Protein AF-A0A661WZB4-F1 (afdb_monomer_lite)

Sequence (102 aa):
MRFILTFLTVLILFTLAFSQDDKKEAPKYGWHKELVGNLNFTQNNFDNWKQGGENSWDWQLNINGKWANNQKNYNWENTLKINYGKRKSAMPPPKNQPTKLT

Foldseek 3Di:
DVVVVVVVVVVVVVVVVPPDDDPDPPPPFAKDKDKDKDKDWDWDDDDDDPVDDWTKIKIKIWIWIWIWGDDPPDIDIDIDIDIDMDMDTDDDPDPDDPDPDD

Secondary structure (DSSP, 8-state):
-HHHHHHHHHHHHHHGGG------PPPSSEEEEEEEEEEEEEEE--TT-TTT---EEEEEEEEEEEEEEE-SS-EEEEEEEEEEEEEEE--PPPS-------

Radius of gyration: 24.51 Å; chains: 1; bounding box: 54×42×70 Å

pLDDT: mean 70.46, std 13.85, range [42.44, 89.06]

Structure (mmCIF, N/CA/C/O backbone):
data_AF-A0A661WZB4-F1
#
_entry.id   AF-A0A661WZB4-F1
#
loop_
_atom_site.group_PDB
_atom_site.id
_atom_site.type_symbol
_atom_site.label_atom_id
_atom_site.label_alt_id
_atom_site.label_comp_id
_atom_site.label_asym_id
_atom_site.label_entity_id
_atom_site.label_seq_id
_atom_site.pdbx_PDB_ins_code
_atom_site.Cartn_x
_atom_site.Cartn_y
_atom_site.Cartn_z
_atom_site.occupancy
_atom_site.B_iso_or_equiv
_atom_site.auth_seq_id
_atom_site.auth_comp_id
_atom_site.auth_asym_id
_atom_site.auth_atom_id
_atom_site.pdbx_PDB_model_num
ATOM 1 N N . MET A 1 1 ? 5.223 -24.624 -24.047 1.00 56.56 1 MET A N 1
ATOM 2 C CA . MET A 1 1 ? 3.758 -24.779 -23.870 1.00 56.56 1 MET A CA 1
ATOM 3 C C . MET A 1 1 ? 3.377 -25.663 -22.677 1.00 56.56 1 MET A C 1
ATOM 5 O O . MET A 1 1 ? 2.555 -25.226 -21.888 1.00 56.56 1 MET A O 1
ATOM 9 N N . ARG A 1 2 ? 4.012 -26.828 -22.451 1.00 63.19 2 ARG A N 1
ATOM 10 C CA . ARG A 1 2 ? 3.758 -27.681 -21.262 1.00 63.19 2 ARG A CA 1
ATOM 11 C C . ARG A 1 2 ? 3.985 -26.981 -19.908 1.00 63.19 2 ARG A C 1
ATOM 13 O O . ARG A 1 2 ? 3.137 -27.083 -19.038 1.00 63.19 2 ARG A O 1
ATOM 20 N N . PHE A 1 3 ? 5.058 -26.197 -19.766 1.00 66.25 3 PHE A N 1
ATOM 21 C CA . PHE A 1 3 ? 5.357 -25.457 -18.526 1.00 66.25 3 PHE A CA 1
ATOM 22 C C . PHE A 1 3 ? 4.318 -24.382 -18.163 1.00 66.25 3 PHE A C 1
ATOM 24 O O . PHE A 1 3 ? 4.070 -24.150 -16.985 1.00 66.25 3 PHE A O 1
ATOM 31 N N . ILE A 1 4 ? 3.678 -23.766 -19.164 1.00 80.12 4 ILE A N 1
ATOM 32 C CA . ILE A 1 4 ? 2.637 -22.745 -18.954 1.00 80.12 4 ILE A CA 1
ATOM 33 C C . ILE A 1 4 ? 1.361 -23.401 -18.415 1.00 80.12 4 ILE A C 1
ATOM 35 O O . ILE A 1 4 ? 0.746 -22.876 -17.494 1.00 80.12 4 ILE A O 1
ATOM 39 N N . LEU A 1 5 ? 1.003 -24.580 -18.935 1.00 77.88 5 LEU A N 1
ATOM 40 C CA . LEU A 1 5 ? -0.154 -25.349 -18.465 1.00 77.88 5 LEU A CA 1
ATOM 41 C C . LEU A 1 5 ? 0.030 -25.831 -17.019 1.00 77.88 5 LEU A C 1
ATOM 43 O O . LEU A 1 5 ? -0.887 -25.703 -16.208 1.00 77.88 5 LEU A O 1
ATOM 47 N N . THR A 1 6 ? 1.222 -26.319 -16.661 1.00 83.25 6 THR A N 1
ATOM 48 C CA . THR A 1 6 ? 1.525 -26.719 -15.278 1.00 83.25 6 THR A CA 1
ATOM 49 C C . THR A 1 6 ? 1.473 -25.527 -14.322 1.00 83.25 6 THR A C 1
ATOM 51 O O . THR A 1 6 ? 0.865 -25.624 -13.259 1.00 83.25 6 THR A O 1
ATOM 54 N N . PHE A 1 7 ? 2.044 -24.384 -14.714 1.00 85.81 7 PHE A N 1
ATOM 55 C CA . PHE A 1 7 ? 2.017 -23.159 -13.910 1.00 85.81 7 PHE A CA 1
ATOM 56 C C . PHE A 1 7 ? 0.587 -22.641 -13.684 1.00 85.81 7 PHE A C 1
ATOM 58 O O . PHE A 1 7 ? 0.219 -22.317 -12.557 1.00 85.81 7 PHE A O 1
ATOM 65 N N . LEU A 1 8 ? -0.246 -22.641 -14.730 1.00 84.38 8 LEU A N 1
ATOM 66 C CA . LEU A 1 8 ? -1.649 -22.227 -14.641 1.00 84.38 8 LEU A CA 1
ATOM 67 C C . LEU A 1 8 ? -2.458 -23.135 -13.699 1.00 84.38 8 LEU A C 1
ATOM 69 O O . LEU A 1 8 ? -3.292 -22.657 -12.936 1.00 84.38 8 LEU A O 1
ATOM 73 N N . THR A 1 9 ? -2.175 -24.438 -13.712 1.00 83.38 9 THR A N 1
ATOM 74 C CA . THR A 1 9 ? -2.871 -25.422 -12.867 1.00 83.38 9 THR A CA 1
ATOM 75 C C . THR A 1 9 ? -2.531 -25.229 -11.385 1.00 83.38 9 THR A C 1
ATOM 77 O O . THR A 1 9 ? -3.419 -25.264 -10.536 1.00 83.38 9 THR A O 1
ATOM 80 N N . VAL A 1 10 ? -1.259 -24.956 -11.068 1.00 86.44 10 VAL A N 1
ATOM 81 C CA . VAL A 1 10 ? -0.810 -24.661 -9.694 1.00 86.44 10 VAL A CA 1
ATOM 82 C C . VAL A 1 10 ? -1.436 -23.363 -9.170 1.00 86.44 10 VAL A C 1
ATOM 84 O O . VAL A 1 10 ? -1.844 -23.307 -8.012 1.00 86.44 10 VAL A O 1
ATOM 87 N N . LEU A 1 11 ? -1.579 -22.345 -10.025 1.00 84.31 11 LEU A N 1
ATOM 88 C CA . LEU A 1 11 ? -2.195 -21.070 -9.651 1.00 84.31 11 LEU A CA 1
ATOM 89 C C . LEU A 1 11 ? -3.682 -21.223 -9.283 1.00 84.31 11 LEU A C 1
ATOM 91 O O . LEU A 1 11 ? -4.138 -20.628 -8.310 1.00 84.31 11 LEU A O 1
ATOM 95 N N . ILE A 1 12 ? -4.429 -22.055 -10.017 1.00 82.19 12 ILE A N 1
ATOM 96 C CA . ILE A 1 12 ? -5.853 -22.314 -9.746 1.00 82.19 12 ILE A CA 1
ATOM 97 C C . ILE A 1 12 ? -6.027 -23.047 -8.409 1.00 82.19 12 ILE A C 1
ATOM 99 O O . ILE A 1 12 ? -6.874 -22.661 -7.603 1.00 82.19 12 ILE A O 1
ATOM 103 N N . LEU A 1 13 ? -5.187 -24.048 -8.12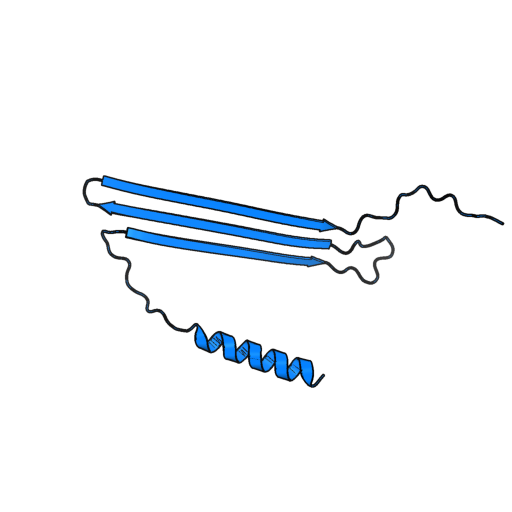6 1.00 79.94 13 LEU A N 1
ATOM 104 C CA . LEU A 1 13 ? -5.234 -24.796 -6.864 1.00 79.94 13 LEU A CA 1
ATOM 105 C C . LEU A 1 13 ? -4.934 -23.917 -5.638 1.00 79.94 13 LEU A C 1
ATOM 107 O O . LEU A 1 13 ? -5.477 -24.167 -4.565 1.00 79.94 13 LEU A O 1
ATOM 111 N N . PHE A 1 14 ? -4.135 -22.857 -5.795 1.00 77.50 14 PHE A N 1
ATOM 112 C CA . PHE A 1 14 ? -3.833 -21.915 -4.714 1.00 77.50 14 PHE A CA 1
ATOM 113 C C . PHE A 1 14 ? -5.057 -21.086 -4.283 1.00 77.50 14 PHE A C 1
ATOM 115 O O . PHE A 1 14 ? -5.185 -20.742 -3.112 1.00 77.50 14 PHE A O 1
ATOM 122 N N . THR A 1 15 ? -5.996 -20.804 -5.195 1.00 73.56 15 THR A N 1
ATOM 123 C CA . THR A 1 15 ? -7.200 -20.007 -4.878 1.00 73.56 15 THR A CA 1
ATOM 124 C C . THR A 1 15 ? -8.211 -20.750 -4.003 1.00 73.56 15 THR A C 1
ATOM 126 O O . THR A 1 15 ? -8.928 -20.122 -3.226 1.00 73.56 15 THR A O 1
ATOM 129 N N . LEU A 1 16 ? -8.225 -22.086 -4.055 1.00 71.88 16 LEU A N 1
ATOM 130 C CA . LEU A 1 16 ? -9.109 -22.916 -3.231 1.00 71.88 16 LEU A CA 1
ATOM 131 C C . LEU A 1 16 ? -8.701 -22.916 -1.747 1.00 71.88 16 LEU A C 1
ATOM 133 O O . LEU A 1 16 ? -9.532 -23.191 -0.885 1.00 71.88 16 LEU A O 1
ATOM 137 N N . ALA A 1 17 ? -7.449 -22.563 -1.438 1.00 68.19 17 ALA A N 1
ATOM 138 C CA . ALA A 1 17 ? -6.930 -22.524 -0.071 1.00 68.19 17 ALA A CA 1
ATOM 139 C C . ALA A 1 17 ? -7.405 -21.304 0.746 1.00 68.19 17 ALA A C 1
ATOM 141 O O . ALA A 1 17 ? -7.268 -21.311 1.965 1.00 68.19 17 ALA A O 1
ATOM 142 N N . PHE A 1 18 ? -7.983 -20.276 0.107 1.00 67.75 18 PHE A N 1
ATOM 143 C CA . PHE A 1 18 ? -8.400 -19.025 0.766 1.00 67.75 18 PHE A CA 1
ATOM 144 C C . PHE A 1 18 ? -9.926 -18.857 0.908 1.00 67.75 18 PHE A C 1
ATOM 146 O O . PHE A 1 18 ? -10.400 -17.762 1.194 1.00 67.75 18 PHE A O 1
ATOM 153 N N . SER A 1 19 ? -10.724 -19.916 0.730 1.00 53.59 19 SER A N 1
ATOM 154 C CA . SER A 1 19 ? -12.200 -19.829 0.736 1.00 53.59 19 SER A CA 1
ATOM 155 C C . SER A 1 19 ? -12.856 -19.828 2.132 1.00 53.59 19 SER A C 1
ATOM 157 O O . SER A 1 19 ? -14.034 -20.169 2.255 1.00 53.59 19 SER A O 1
ATOM 159 N N . GLN A 1 20 ? -12.144 -19.469 3.197 1.00 60.75 20 GLN A N 1
ATOM 160 C CA . GLN A 1 20 ? -12.708 -19.471 4.548 1.00 60.75 20 GLN A CA 1
ATOM 161 C C . GLN A 1 20 ? -12.491 -18.122 5.223 1.00 60.75 20 GLN A C 1
ATOM 163 O O . GLN A 1 20 ? -11.395 -17.828 5.681 1.00 60.75 20 GLN A O 1
ATOM 168 N N . ASP A 1 21 ? -13.553 -17.321 5.295 1.00 54.69 21 ASP A N 1
ATOM 169 C CA . ASP A 1 21 ? -14.056 -16.927 6.608 1.00 54.69 21 ASP A CA 1
ATOM 170 C C . ASP A 1 21 ? -15.497 -16.409 6.520 1.00 54.69 21 ASP A C 1
ATOM 172 O O . ASP A 1 21 ? -15.871 -15.625 5.643 1.00 54.69 21 ASP A O 1
ATOM 176 N N . ASP A 1 22 ? -16.308 -16.920 7.442 1.00 55.22 22 ASP A N 1
ATOM 177 C CA . ASP A 1 22 ? -17.727 -16.647 7.595 1.00 55.22 22 ASP A CA 1
ATOM 178 C C . ASP A 1 22 ? -18.023 -15.153 7.721 1.00 55.22 22 ASP A C 1
ATOM 180 O O . ASP A 1 22 ? -17.298 -14.387 8.362 1.00 55.22 22 ASP A O 1
ATOM 184 N N . LYS A 1 23 ? -19.179 -14.757 7.180 1.00 53.53 23 LYS A N 1
ATOM 185 C CA . LYS A 1 23 ? -19.824 -13.468 7.440 1.00 53.53 23 LYS A CA 1
ATOM 186 C C . LYS A 1 23 ? -20.179 -13.373 8.928 1.00 53.53 23 LYS A C 1
ATOM 188 O O . LYS A 1 23 ? -21.321 -13.596 9.318 1.00 53.53 23 LYS A O 1
ATOM 193 N N . LYS A 1 24 ? -19.202 -13.055 9.776 1.00 55.50 24 LYS A N 1
ATOM 194 C CA . LYS A 1 24 ? -19.452 -12.673 11.164 1.00 55.50 24 LYS A CA 1
ATOM 195 C C . LYS A 1 24 ? -20.055 -11.280 11.138 1.00 55.50 24 LYS A C 1
ATOM 197 O O . LYS A 1 24 ? -19.389 -10.311 10.774 1.00 55.50 24 LYS A O 1
ATOM 202 N N . GLU A 1 25 ? -21.335 -11.206 11.478 1.00 59.41 25 GLU A N 1
ATOM 203 C CA . GLU A 1 25 ? -22.022 -9.951 11.748 1.00 59.41 25 GLU A CA 1
ATOM 204 C C . GLU A 1 25 ? -21.149 -9.089 12.667 1.00 59.41 25 GLU A C 1
ATOM 206 O O . GLU A 1 25 ? -20.662 -9.550 13.705 1.00 59.41 25 GLU A O 1
ATOM 211 N N . ALA A 1 26 ? -20.882 -7.854 12.238 1.00 59.50 26 ALA A N 1
ATOM 212 C CA . ALA A 1 26 ? -19.991 -6.961 12.959 1.00 59.50 26 ALA A CA 1
ATOM 213 C C . ALA A 1 26 ? -20.531 -6.737 14.386 1.00 59.50 26 ALA A C 1
ATOM 215 O O . ALA A 1 26 ? -21.698 -6.361 14.543 1.00 59.50 26 ALA A O 1
ATOM 216 N N . PRO A 1 27 ? -19.718 -6.943 15.438 1.00 57.56 27 PRO A N 1
ATOM 217 C CA . PRO A 1 27 ? -20.166 -6.707 16.800 1.00 57.56 27 PRO A CA 1
ATOM 218 C C . PRO A 1 27 ? -20.543 -5.230 16.970 1.00 57.56 27 PRO A C 1
ATOM 220 O O . PRO A 1 27 ? -19.768 -4.331 16.648 1.00 57.56 27 PRO A O 1
ATOM 223 N N . LYS A 1 28 ? -21.754 -4.983 17.488 1.00 59.22 28 LYS A N 1
ATOM 224 C CA . LYS A 1 28 ? -22.351 -3.643 17.669 1.00 59.22 28 LYS A CA 1
ATOM 225 C C . LYS A 1 28 ? -21.541 -2.733 18.612 1.00 59.22 28 LYS A C 1
ATOM 227 O O . LYS A 1 28 ? -21.709 -1.519 18.580 1.00 59.22 28 LYS A O 1
ATOM 232 N N . TYR A 1 29 ? -20.669 -3.326 19.428 1.00 58.91 29 TYR A N 1
ATOM 233 C CA . TYR A 1 29 ? -19.701 -2.667 20.303 1.00 58.91 29 TYR A CA 1
ATOM 234 C C . TYR A 1 29 ? -18.409 -3.488 20.341 1.00 58.91 29 TYR A C 1
ATOM 236 O O . TYR A 1 29 ? -18.463 -4.718 20.381 1.00 58.91 29 TYR A O 1
ATOM 244 N N . GLY A 1 30 ? -17.258 -2.813 20.352 1.00 65.00 30 GLY A N 1
ATOM 245 C CA . GLY A 1 30 ? -15.939 -3.448 20.391 1.00 65.00 30 GLY A CA 1
ATOM 246 C C . GLY A 1 30 ? -14.981 -2.962 19.304 1.00 65.00 30 GLY A C 1
ATOM 247 O O . GLY A 1 30 ? -15.233 -1.976 18.612 1.00 65.00 30 GLY A O 1
ATOM 248 N N . TRP A 1 31 ? -13.852 -3.663 19.176 1.00 68.62 31 TRP A N 1
ATOM 249 C CA . TRP A 1 31 ? -12.803 -3.344 18.209 1.00 68.62 31 TRP A CA 1
ATOM 250 C C . TRP A 1 31 ? -13.209 -3.759 16.797 1.00 68.62 31 TRP A C 1
ATOM 252 O O . TRP A 1 31 ? -13.117 -4.929 16.428 1.00 68.62 31 TRP A O 1
ATOM 262 N N . HIS A 1 32 ? -13.593 -2.781 15.990 1.00 73.31 32 HIS A N 1
ATOM 263 C CA . HIS A 1 32 ? -13.683 -2.920 14.551 1.00 73.31 32 HIS A CA 1
ATOM 264 C C . HIS A 1 32 ? -12.290 -2.736 13.945 1.00 73.31 32 HIS A C 1
ATOM 266 O O . HIS A 1 32 ? -11.682 -1.668 14.059 1.00 73.31 32 HIS A O 1
ATOM 272 N N . LYS A 1 33 ? -11.762 -3.805 13.346 1.00 77.06 33 LYS A N 1
ATOM 273 C CA . LYS A 1 33 ? -10.475 -3.799 12.649 1.00 77.06 33 LYS A CA 1
ATOM 274 C C . LYS A 1 33 ? -10.758 -3.950 11.168 1.00 77.06 33 LYS A C 1
ATOM 276 O O . LYS A 1 33 ? -11.208 -5.003 10.733 1.00 77.06 33 LYS A O 1
ATOM 281 N N . GLU A 1 34 ? -10.487 -2.902 10.418 1.00 77.06 34 GLU A N 1
ATOM 282 C CA . GLU A 1 34 ? -10.610 -2.892 8.972 1.00 77.06 34 GLU A CA 1
ATOM 283 C C . GLU A 1 34 ? -9.209 -2.697 8.398 1.00 77.06 34 GLU A C 1
ATOM 285 O O . GLU A 1 34 ? -8.509 -1.747 8.743 1.00 77.06 34 GLU A O 1
ATOM 290 N N . LEU A 1 35 ? -8.760 -3.629 7.566 1.00 80.94 35 LEU A N 1
ATOM 291 C CA . LEU A 1 35 ? -7.483 -3.523 6.873 1.00 80.94 35 LEU A CA 1
ATOM 292 C C . LEU A 1 35 ? -7.744 -3.707 5.385 1.00 80.94 35 LEU A C 1
ATOM 294 O O . LEU A 1 35 ? -8.024 -4.810 4.925 1.00 80.94 35 LEU A O 1
ATOM 298 N N . VAL A 1 36 ? -7.647 -2.612 4.642 1.00 82.94 36 VAL A N 1
ATOM 299 C CA . VAL A 1 36 ? -7.830 -2.578 3.195 1.00 82.94 36 VAL A CA 1
ATOM 300 C C . VAL A 1 36 ? -6.468 -2.383 2.543 1.00 82.94 36 VAL A C 1
ATOM 302 O O . VAL A 1 36 ? -5.884 -1.300 2.591 1.00 82.94 36 VAL A O 1
ATOM 305 N N . GLY A 1 37 ? -5.952 -3.449 1.937 1.00 86.25 37 GLY A N 1
ATOM 306 C CA . GLY A 1 37 ? -4.769 -3.410 1.083 1.00 86.25 37 GLY A CA 1
ATOM 307 C C . GLY A 1 37 ? -5.170 -3.375 -0.389 1.00 86.25 37 GLY A C 1
ATOM 308 O O . GLY A 1 37 ? -5.999 -4.164 -0.831 1.00 86.25 37 GLY A O 1
ATOM 309 N N . ASN A 1 38 ? -4.572 -2.474 -1.157 1.00 84.94 38 ASN A N 1
ATOM 310 C CA . ASN A 1 38 ? -4.740 -2.355 -2.596 1.00 84.94 38 ASN A CA 1
ATOM 311 C C . ASN A 1 38 ? -3.355 -2.309 -3.257 1.00 84.94 38 ASN A C 1
ATOM 313 O O . ASN A 1 38 ? -2.481 -1.548 -2.846 1.00 84.94 38 ASN A O 1
ATOM 317 N N . LEU A 1 39 ? -3.156 -3.139 -4.276 1.00 86.94 39 LEU A N 1
ATOM 318 C CA . LEU A 1 39 ? -1.940 -3.179 -5.078 1.00 86.94 39 LEU A CA 1
ATOM 319 C C . LEU A 1 39 ? -2.338 -2.982 -6.540 1.00 86.94 39 LEU A C 1
ATOM 321 O O . LEU A 1 39 ? -3.036 -3.820 -7.104 1.00 86.94 39 LEU A O 1
ATOM 325 N N . ASN A 1 40 ? -1.880 -1.889 -7.142 1.00 85.25 40 ASN A N 1
ATOM 326 C CA . ASN A 1 40 ? -2.027 -1.626 -8.567 1.00 85.25 40 ASN A CA 1
ATOM 327 C C . ASN A 1 40 ? -0.698 -1.911 -9.259 1.00 85.25 40 ASN A C 1
ATOM 329 O O . ASN A 1 40 ? 0.343 -1.379 -8.867 1.00 85.25 40 ASN A O 1
ATOM 333 N N . PHE A 1 41 ? -0.744 -2.737 -10.297 1.00 84.44 41 PHE A N 1
ATOM 334 C CA . PHE A 1 41 ? 0.389 -3.029 -11.161 1.00 84.44 41 PHE A CA 1
ATOM 335 C C . PHE A 1 41 ? -0.031 -2.791 -12.607 1.00 84.44 41 PHE A C 1
ATOM 337 O O . PHE A 1 41 ? -0.996 -3.393 -13.077 1.00 84.44 41 PHE A O 1
ATOM 344 N N . THR A 1 42 ? 0.700 -1.927 -13.301 1.00 81.44 42 THR A N 1
ATOM 345 C CA . THR A 1 42 ? 0.436 -1.560 -14.689 1.00 81.44 42 THR A CA 1
ATOM 346 C C . THR A 1 42 ? 1.690 -1.812 -15.512 1.00 81.44 42 THR A C 1
ATOM 348 O O . THR A 1 42 ? 2.772 -1.315 -15.193 1.00 81.44 42 THR A O 1
ATOM 351 N N . GLN A 1 43 ? 1.544 -2.588 -16.583 1.00 73.62 43 GLN A N 1
ATOM 352 C CA . GLN A 1 43 ? 2.603 -2.862 -17.545 1.00 73.62 43 GLN A CA 1
ATOM 353 C C . GLN A 1 43 ? 2.161 -2.369 -18.917 1.00 73.62 43 GLN A C 1
ATOM 355 O O . GLN A 1 43 ? 1.203 -2.888 -19.486 1.00 73.62 43 GLN A O 1
ATOM 360 N N . ASN A 1 44 ? 2.898 -1.407 -19.465 1.00 72.50 44 ASN A N 1
ATOM 361 C CA . ASN A 1 44 ? 2.702 -0.939 -20.826 1.00 72.50 44 ASN A CA 1
ATOM 362 C C . ASN A 1 44 ? 3.904 -1.376 -21.664 1.00 72.50 44 ASN A C 1
ATOM 364 O O . ASN A 1 44 ? 5.038 -0.969 -21.401 1.00 72.50 44 ASN A O 1
ATOM 368 N N . ASN A 1 45 ? 3.641 -2.212 -22.666 1.00 62.78 45 ASN A N 1
ATOM 369 C CA . ASN A 1 45 ? 4.621 -2.631 -23.660 1.00 62.78 45 ASN A CA 1
ATOM 370 C C . ASN A 1 45 ? 4.151 -2.146 -25.035 1.00 62.78 45 ASN A C 1
ATOM 372 O O . ASN A 1 45 ? 3.062 -2.519 -25.473 1.00 62.78 45 ASN A O 1
ATOM 376 N N . PHE A 1 46 ? 4.945 -1.304 -25.692 1.00 62.59 46 PHE A N 1
ATOM 377 C CA . PHE A 1 46 ? 4.623 -0.760 -27.011 1.00 62.59 46 PHE A CA 1
ATOM 378 C C . PHE A 1 46 ? 5.581 -1.327 -28.057 1.00 62.59 46 PHE A C 1
ATOM 380 O O . PHE A 1 46 ? 6.412 -0.617 -28.624 1.00 62.59 46 PHE A O 1
ATOM 387 N N . ASP A 1 47 ? 5.433 -2.617 -28.352 1.00 49.56 47 ASP A N 1
ATOM 388 C CA . ASP A 1 47 ? 6.079 -3.216 -29.513 1.00 49.56 47 ASP A CA 1
ATOM 389 C C . ASP A 1 47 ? 5.382 -2.666 -30.770 1.00 49.56 47 ASP A C 1
ATOM 391 O O . ASP A 1 47 ? 4.200 -2.921 -30.990 1.00 49.56 47 ASP A O 1
ATOM 395 N N . ASN A 1 48 ? 6.110 -1.905 -31.596 1.00 50.12 48 ASN A N 1
ATOM 396 C CA . ASN A 1 48 ? 5.689 -1.405 -32.919 1.00 50.12 48 ASN A CA 1
ATOM 397 C C . ASN A 1 48 ? 4.993 -0.020 -32.997 1.00 50.12 48 ASN A C 1
ATOM 399 O O . ASN A 1 48 ? 4.173 0.214 -33.888 1.00 50.12 48 ASN A O 1
ATOM 403 N N . TRP A 1 49 ? 5.351 0.947 -32.138 1.00 52.94 49 TRP A N 1
ATOM 404 C CA . TRP A 1 49 ? 4.956 2.357 -32.333 1.00 52.94 49 TRP A CA 1
ATOM 405 C C . TRP A 1 49 ? 6.035 3.146 -33.098 1.00 52.94 49 TRP A C 1
ATOM 407 O O . TRP A 1 49 ? 7.136 3.367 -32.592 1.00 52.94 49 TRP A O 1
ATOM 417 N N . LYS A 1 50 ? 5.706 3.644 -34.301 1.00 50.34 50 LYS A N 1
ATOM 418 C CA . LYS A 1 50 ? 6.605 4.382 -35.228 1.00 50.34 50 LYS A CA 1
ATOM 419 C C . LYS A 1 50 ? 7.253 5.663 -34.660 1.00 50.34 50 LYS A C 1
ATOM 421 O O . LYS A 1 50 ? 8.094 6.262 -35.320 1.00 50.34 50 LYS A O 1
ATOM 426 N N . GLN A 1 51 ? 6.837 6.093 -33.472 1.00 55.00 51 GLN A N 1
ATOM 427 C CA . GLN A 1 51 ? 7.220 7.347 -32.812 1.00 55.00 51 GLN A CA 1
ATOM 428 C C . GLN A 1 51 ? 8.038 7.128 -31.523 1.00 55.00 51 GLN A C 1
ATOM 430 O O . GLN A 1 51 ? 8.365 8.100 -30.852 1.00 55.00 51 GLN A O 1
ATOM 435 N N . GLY A 1 52 ? 8.386 5.874 -31.192 1.00 54.38 52 GLY A N 1
ATOM 436 C CA . GLY A 1 52 ? 9.133 5.533 -29.976 1.00 54.38 52 GLY A CA 1
ATOM 437 C C . GLY A 1 52 ? 8.217 5.372 -28.765 1.00 54.38 52 GLY A C 1
ATOM 438 O O . GLY A 1 52 ? 8.168 6.233 -27.894 1.00 54.38 52 GLY A O 1
ATOM 439 N N . GLY A 1 53 ? 7.463 4.272 -28.725 1.00 55.59 53 GLY A N 1
ATOM 440 C CA . GLY A 1 53 ? 6.694 3.895 -27.541 1.00 55.59 53 GLY A CA 1
ATOM 441 C C . GLY A 1 53 ? 7.635 3.354 -26.471 1.00 55.59 53 GLY A C 1
ATOM 442 O O . GLY A 1 53 ? 8.230 2.296 -26.647 1.00 55.59 53 GLY A O 1
ATOM 443 N N . GLU A 1 54 ? 7.811 4.097 -25.384 1.00 60.50 54 GLU A N 1
ATOM 444 C CA . GLU A 1 54 ? 8.647 3.661 -24.270 1.00 60.50 54 GLU A CA 1
ATOM 445 C C . GLU A 1 54 ? 7.920 2.617 -23.431 1.00 60.50 54 GLU A C 1
ATOM 447 O O . GLU A 1 54 ? 6.780 2.812 -23.002 1.00 60.50 54 GLU A O 1
ATOM 452 N N . ASN A 1 55 ? 8.617 1.521 -23.142 1.00 66.62 55 ASN A N 1
ATOM 453 C CA . ASN A 1 55 ? 8.133 0.544 -22.183 1.00 66.62 55 ASN A CA 1
ATOM 454 C C . ASN A 1 55 ? 8.155 1.172 -20.786 1.00 66.62 55 ASN A C 1
ATOM 456 O O . ASN A 1 55 ? 9.198 1.631 -20.306 1.00 66.62 55 ASN A O 1
ATOM 460 N N . SER A 1 56 ? 6.992 1.194 -20.139 1.00 66.56 56 SER A N 1
ATOM 461 C CA . SER A 1 56 ? 6.826 1.709 -18.782 1.00 66.56 56 SER A CA 1
ATOM 462 C C . SER A 1 56 ? 6.167 0.651 -17.921 1.00 66.56 56 SER A C 1
ATOM 464 O O . SER A 1 56 ? 5.219 -0.019 -18.337 1.00 66.56 56 SER A O 1
ATOM 466 N N . TRP A 1 57 ? 6.677 0.507 -16.706 1.00 78.81 57 TRP A N 1
ATOM 467 C CA . TRP A 1 57 ? 6.025 -0.281 -15.677 1.00 78.81 57 TRP A CA 1
ATOM 468 C C . TRP A 1 57 ? 5.862 0.573 -14.431 1.00 78.81 57 TRP A C 1
ATOM 470 O O . TRP A 1 57 ? 6.788 1.263 -13.987 1.00 78.81 57 TRP A O 1
ATOM 480 N N . ASP A 1 58 ? 4.656 0.502 -13.888 1.00 81.06 58 ASP A N 1
ATOM 481 C CA . ASP A 1 58 ? 4.205 1.305 -12.771 1.00 81.06 58 ASP A CA 1
ATOM 482 C C . ASP A 1 58 ? 3.603 0.383 -11.728 1.00 81.06 58 ASP A C 1
ATOM 484 O O . ASP A 1 58 ? 2.796 -0.495 -12.036 1.00 81.06 58 ASP A O 1
ATOM 488 N N . TRP A 1 59 ? 3.991 0.584 -10.475 1.00 85.88 59 TRP A N 1
ATOM 489 C CA . TRP A 1 59 ? 3.360 -0.108 -9.367 1.00 85.88 59 TRP A CA 1
ATOM 490 C C . TRP A 1 59 ? 3.036 0.859 -8.242 1.00 85.88 59 TRP A C 1
ATOM 492 O O . TRP A 1 59 ? 3.774 1.810 -7.972 1.00 85.88 59 TRP A O 1
ATOM 502 N N . GLN A 1 60 ? 1.916 0.603 -7.579 1.00 89.06 60 GLN A N 1
ATOM 503 C CA . GLN A 1 60 ? 1.431 1.383 -6.457 1.00 89.06 60 GLN A CA 1
ATOM 504 C C . GLN A 1 60 ? 0.812 0.457 -5.415 1.00 89.06 60 GLN A C 1
ATOM 506 O O . GLN A 1 60 ? -0.115 -0.292 -5.697 1.00 89.06 60 GLN A O 1
ATOM 511 N N . LEU A 1 61 ? 1.326 0.536 -4.198 1.00 89.00 61 LEU A N 1
ATOM 512 C CA . LEU A 1 61 ? 0.826 -0.125 -3.009 1.00 89.00 61 LEU A CA 1
ATOM 513 C C . LEU A 1 61 ? 0.113 0.906 -2.131 1.00 89.00 61 LEU A C 1
ATOM 515 O O . LEU A 1 61 ? 0.696 1.924 -1.761 1.00 89.00 61 LEU A O 1
ATOM 519 N N . ASN A 1 62 ? -1.130 0.620 -1.769 1.00 88.88 62 ASN A N 1
ATOM 520 C CA . ASN A 1 62 ? -1.941 1.422 -0.865 1.00 88.88 62 ASN A CA 1
ATOM 521 C C . ASN A 1 62 ? -2.440 0.521 0.269 1.00 88.88 62 ASN A C 1
ATOM 523 O O . ASN A 1 62 ? -3.132 -0.463 0.031 1.00 88.88 62 ASN A O 1
ATOM 527 N N . ILE A 1 63 ? -2.105 0.845 1.511 1.00 87.94 63 ILE A N 1
ATOM 528 C CA . ILE A 1 63 ? -2.553 0.125 2.705 1.00 87.94 63 ILE A CA 1
ATOM 529 C C . ILE A 1 63 ? -3.301 1.118 3.586 1.00 87.94 63 ILE A C 1
ATOM 531 O O . ILE A 1 63 ? -2.743 2.126 4.020 1.00 87.94 63 ILE A O 1
ATOM 535 N N . ASN A 1 64 ? -4.567 0.821 3.859 1.00 87.31 64 ASN A N 1
ATOM 536 C CA . ASN A 1 64 ? -5.430 1.580 4.750 1.00 87.31 64 ASN A CA 1
ATOM 537 C C . ASN A 1 64 ? -5.841 0.669 5.909 1.00 87.31 64 ASN A C 1
ATOM 539 O O . ASN A 1 64 ? -6.615 -0.265 5.727 1.00 87.31 64 ASN A O 1
ATOM 543 N N . GLY A 1 65 ? -5.299 0.922 7.095 1.00 85.50 65 GLY A N 1
ATOM 544 C CA . GLY A 1 65 ? -5.713 0.274 8.335 1.00 85.50 65 GLY A CA 1
ATOM 545 C C . GLY A 1 65 ? -6.588 1.214 9.152 1.00 85.50 65 GLY A C 1
ATOM 546 O O . GLY A 1 65 ? -6.222 2.369 9.362 1.00 85.50 65 GLY A O 1
ATOM 547 N N . LYS A 1 66 ? -7.728 0.733 9.633 1.00 83.75 66 LYS A N 1
ATOM 548 C CA . LYS A 1 66 ? -8.604 1.435 10.564 1.00 83.75 66 LYS A CA 1
ATOM 549 C C . LYS A 1 66 ? -8.878 0.532 11.760 1.00 83.75 66 LYS A C 1
ATOM 551 O O . LYS A 1 66 ? -9.348 -0.594 11.621 1.00 83.75 66 LYS A O 1
ATOM 556 N N . TRP A 1 67 ? -8.596 1.045 12.948 1.00 83.06 67 TRP A N 1
ATOM 557 C CA . TRP A 1 67 ? -8.946 0.417 14.216 1.00 83.06 67 TRP A CA 1
ATOM 558 C C . TRP A 1 67 ? -9.890 1.356 14.946 1.00 83.06 67 TRP A C 1
ATOM 560 O O . TRP A 1 67 ? -9.455 2.391 15.439 1.00 83.06 67 TRP A O 1
ATOM 570 N N . ALA A 1 68 ? -11.172 1.013 14.987 1.00 78.62 68 ALA A N 1
ATOM 571 C CA . ALA A 1 68 ? -12.186 1.767 15.709 1.00 78.62 68 ALA A CA 1
ATOM 572 C C . ALA A 1 68 ? -12.661 0.946 16.909 1.00 78.62 68 ALA A C 1
ATOM 574 O O . ALA A 1 68 ? -13.124 -0.180 16.749 1.00 78.62 68 ALA A O 1
ATOM 575 N N . ASN A 1 69 ? -12.538 1.487 18.116 1.00 73.56 69 ASN A N 1
ATOM 576 C CA . ASN A 1 69 ? -13.131 0.925 19.320 1.00 73.56 69 ASN A CA 1
ATOM 577 C C . ASN A 1 69 ? -14.342 1.768 19.704 1.00 73.56 69 ASN A C 1
ATOM 579 O O . ASN A 1 69 ? -14.202 2.813 20.340 1.00 73.56 69 ASN A O 1
ATOM 583 N N . ASN A 1 70 ? -15.522 1.296 19.309 1.00 69.31 70 ASN A N 1
ATOM 584 C CA . ASN A 1 70 ? -16.778 1.948 19.647 1.00 69.31 70 ASN A CA 1
ATOM 585 C C . ASN A 1 70 ? -17.304 1.401 20.978 1.00 69.31 70 ASN A C 1
ATOM 587 O O . ASN A 1 70 ? -17.725 0.243 21.064 1.00 69.31 70 ASN A O 1
ATOM 591 N N . GLN A 1 71 ? -17.310 2.253 22.006 1.00 70.00 71 GLN A N 1
ATOM 592 C CA . GLN A 1 71 ? -17.997 2.028 23.279 1.00 70.00 71 GLN A CA 1
ATOM 593 C C . GLN A 1 71 ? -19.130 3.042 23.471 1.00 70.00 71 GLN A C 1
ATOM 595 O O . GLN A 1 71 ? -19.237 4.036 22.761 1.00 70.00 71 GLN A O 1
ATOM 600 N N . LYS A 1 72 ? -19.992 2.803 24.466 1.00 64.62 72 LYS A N 1
ATOM 601 C CA . LYS A 1 72 ? -21.206 3.600 24.713 1.00 64.62 72 LYS A CA 1
ATOM 602 C C . LYS A 1 72 ? -20.935 5.088 25.013 1.00 64.62 72 LYS A C 1
ATOM 604 O O . LYS A 1 72 ? -21.768 5.914 24.667 1.00 64.62 72 LYS A O 1
ATOM 609 N N . ASN A 1 73 ? -19.783 5.412 25.612 1.00 71.44 73 ASN A N 1
ATOM 610 C CA . ASN A 1 73 ? -19.415 6.776 26.033 1.00 71.44 73 ASN A CA 1
ATOM 611 C C . ASN A 1 73 ? -18.082 7.282 25.446 1.00 71.44 73 ASN A C 1
ATOM 613 O O . ASN A 1 73 ? -17.711 8.426 25.692 1.00 71.44 73 ASN A O 1
ATOM 617 N N . TYR A 1 74 ? -17.335 6.445 24.722 1.00 69.12 74 TYR A N 1
ATOM 618 C CA . TYR A 1 74 ? -16.033 6.815 24.168 1.00 69.12 74 TYR A CA 1
ATOM 619 C C . TYR A 1 74 ? -15.795 6.084 22.850 1.00 69.12 74 TYR A C 1
ATOM 621 O O . TYR A 1 74 ? -16.092 4.893 22.733 1.00 69.12 74 TYR A O 1
ATOM 629 N N . ASN A 1 75 ? -15.255 6.809 21.877 1.00 73.19 75 ASN A N 1
ATOM 630 C CA . ASN A 1 75 ? -14.836 6.267 20.596 1.00 73.19 75 ASN A CA 1
ATOM 631 C C . ASN A 1 75 ? -13.340 6.537 20.431 1.00 73.19 75 ASN A C 1
ATOM 633 O O . ASN A 1 75 ? -12.899 7.682 20.546 1.00 73.19 75 ASN A O 1
ATOM 637 N N . TRP A 1 76 ? -12.573 5.482 20.168 1.00 78.19 76 TRP A N 1
ATOM 638 C CA . TRP A 1 76 ? -11.167 5.597 19.806 1.00 78.19 76 TRP A CA 1
ATOM 639 C C . TRP A 1 76 ? -10.962 5.072 18.396 1.00 78.19 76 TRP A C 1
ATOM 641 O O . TRP A 1 76 ? -11.124 3.880 18.145 1.00 78.19 76 TRP A O 1
ATOM 651 N N . GLU A 1 77 ? -10.546 5.956 17.496 1.00 81.69 77 GLU A N 1
ATOM 652 C CA . GLU A 1 77 ? -10.193 5.601 16.128 1.00 81.69 77 GLU A CA 1
ATOM 653 C C . GLU A 1 77 ? -8.704 5.836 15.869 1.00 81.69 77 GLU A C 1
ATOM 655 O O . GLU A 1 77 ? -8.183 6.923 16.104 1.00 81.69 77 GLU A O 1
ATOM 660 N N . ASN A 1 78 ? -8.026 4.822 15.336 1.00 84.31 78 ASN A N 1
ATOM 661 C CA . ASN A 1 78 ? -6.694 4.941 14.757 1.00 84.31 78 ASN A CA 1
ATOM 662 C C . ASN A 1 78 ? -6.788 4.630 13.270 1.00 84.31 78 ASN A C 1
ATOM 664 O O . ASN A 1 78 ? -7.296 3.578 12.883 1.00 84.31 78 ASN A O 1
ATOM 668 N N . THR A 1 79 ? -6.273 5.531 12.441 1.00 85.81 79 THR A N 1
ATOM 669 C CA . THR A 1 79 ? -6.202 5.323 10.995 1.00 85.81 79 THR A CA 1
ATOM 670 C C . THR A 1 79 ? -4.746 5.363 10.556 1.00 85.81 79 THR A C 1
ATOM 672 O O . THR A 1 79 ? -4.043 6.336 10.814 1.00 85.81 79 THR A O 1
ATOM 675 N N . LEU A 1 80 ? -4.302 4.314 9.875 1.00 86.81 80 LEU A N 1
ATOM 676 C CA . LEU A 1 80 ? -2.997 4.210 9.238 1.00 86.81 80 LEU A CA 1
ATOM 677 C C . LEU A 1 80 ? -3.196 4.219 7.725 1.00 86.81 80 LEU A C 1
ATOM 679 O O . LEU A 1 80 ? -3.905 3.370 7.190 1.00 86.81 80 LEU A O 1
ATOM 683 N N . LYS A 1 81 ? -2.559 5.165 7.033 1.00 88.25 81 LYS A N 1
ATOM 684 C CA . LYS A 1 81 ? -2.569 5.244 5.569 1.00 88.25 81 LYS A CA 1
ATOM 685 C C . LYS A 1 81 ? -1.139 5.219 5.063 1.00 88.25 81 LYS A C 1
ATOM 687 O O . LYS A 1 81 ? -0.365 6.124 5.362 1.00 88.25 81 LYS A O 1
ATOM 692 N N . ILE A 1 82 ? -0.798 4.188 4.305 1.00 88.62 82 ILE A N 1
ATOM 693 C CA . ILE A 1 82 ? 0.509 4.026 3.675 1.00 88.62 82 ILE A CA 1
ATOM 694 C C . ILE A 1 82 ? 0.272 3.940 2.176 1.00 88.62 82 ILE A C 1
ATOM 696 O O . ILE A 1 82 ? -0.357 2.998 1.710 1.00 88.62 82 ILE A O 1
ATOM 700 N N . ASN A 1 83 ? 0.798 4.905 1.429 1.00 88.88 83 ASN A N 1
ATOM 701 C CA . ASN A 1 83 ? 0.746 4.900 -0.028 1.00 88.88 83 ASN A CA 1
ATOM 702 C C . ASN A 1 83 ? 2.176 4.990 -0.549 1.00 88.88 83 ASN A C 1
ATOM 704 O O . ASN A 1 83 ? 2.890 5.949 -0.255 1.00 88.88 83 ASN A O 1
ATOM 708 N N . TYR A 1 84 ? 2.601 3.985 -1.303 1.00 88.25 84 TYR A N 1
ATOM 709 C CA . TYR A 1 84 ? 3.928 3.932 -1.892 1.00 88.25 84 TYR A CA 1
ATOM 710 C C . TYR A 1 84 ? 3.827 3.431 -3.323 1.00 88.25 84 TYR A C 1
ATOM 712 O O . TYR A 1 84 ? 3.238 2.389 -3.580 1.00 88.25 84 TYR A O 1
ATOM 720 N N . GLY A 1 85 ? 4.407 4.160 -4.266 1.00 87.12 85 GLY A N 1
ATOM 721 C CA . GLY A 1 85 ? 4.407 3.759 -5.662 1.00 87.12 85 GLY A CA 1
ATOM 722 C C . GLY A 1 85 ? 5.683 4.186 -6.350 1.00 87.12 85 GLY A C 1
ATOM 723 O O . GLY A 1 85 ? 6.292 5.197 -5.996 1.00 87.12 85 GLY A O 1
ATOM 724 N N . LYS A 1 86 ? 6.096 3.398 -7.335 1.00 83.06 86 LYS A N 1
ATOM 725 C CA . LYS A 1 86 ? 7.259 3.693 -8.156 1.00 83.06 86 LYS A CA 1
ATOM 726 C C . LYS A 1 86 ? 6.912 3.431 -9.609 1.00 83.06 86 LYS A C 1
ATOM 728 O O . LYS A 1 86 ? 6.388 2.383 -9.972 1.00 83.06 86 LYS A O 1
ATOM 733 N N . ARG A 1 87 ? 7.265 4.416 -10.419 1.00 78.81 87 ARG A N 1
ATOM 734 C CA . ARG A 1 87 ? 7.161 4.392 -11.867 1.00 78.81 87 ARG A CA 1
ATOM 735 C C . ARG A 1 87 ? 8.550 4.332 -12.465 1.00 78.81 87 ARG A C 1
ATOM 737 O O . ARG A 1 87 ? 9.432 5.083 -12.041 1.00 78.81 87 ARG A O 1
ATOM 744 N N . LYS A 1 88 ? 8.747 3.471 -13.457 1.00 71.19 88 LYS A N 1
ATOM 745 C CA . LYS A 1 88 ? 9.951 3.489 -14.284 1.00 71.19 88 LYS A CA 1
ATOM 746 C C . LYS A 1 88 ? 9.557 3.391 -15.753 1.00 71.19 88 LYS A C 1
ATOM 748 O O . LYS A 1 88 ? 9.201 2.322 -16.241 1.00 71.19 88 LYS A O 1
ATOM 753 N N . SER A 1 89 ? 9.699 4.516 -16.440 1.00 69.12 89 SER A N 1
ATOM 754 C CA . SER A 1 89 ? 9.667 4.623 -17.894 1.00 69.12 89 SER A CA 1
ATOM 755 C C . SER A 1 89 ? 11.085 4.468 -18.452 1.00 69.12 89 SER A C 1
ATOM 757 O O . SER A 1 89 ? 12.059 4.951 -17.860 1.00 69.12 89 SER A O 1
ATOM 759 N N . ALA A 1 90 ? 11.228 3.743 -19.558 1.00 62.94 90 ALA A N 1
ATOM 760 C CA . ALA A 1 90 ? 12.493 3.628 -20.270 1.00 62.94 90 ALA A CA 1
ATOM 761 C C . ALA A 1 90 ? 12.816 4.959 -20.966 1.00 62.94 90 ALA A C 1
ATOM 763 O O . ALA A 1 90 ? 12.289 5.220 -22.031 1.00 62.94 90 ALA A O 1
ATOM 764 N N . MET A 1 91 ? 13.672 5.783 -20.351 1.00 55.53 91 MET A N 1
ATOM 765 C CA . MET A 1 91 ? 14.177 7.053 -20.897 1.00 55.53 91 MET A CA 1
ATOM 766 C C . MET A 1 91 ? 14.509 6.945 -22.402 1.00 55.53 91 MET A C 1
ATOM 768 O O . MET A 1 91 ? 15.232 6.014 -22.782 1.00 55.53 91 MET A O 1
ATOM 772 N N . PRO A 1 92 ? 14.097 7.911 -23.243 1.00 60.41 92 PRO A N 1
ATOM 773 C CA . PRO A 1 92 ? 14.545 7.953 -24.623 1.00 60.41 92 PRO A CA 1
ATOM 774 C C . PRO A 1 92 ? 16.042 8.302 -24.643 1.00 60.41 92 PRO A C 1
ATOM 776 O O . PRO A 1 92 ? 16.512 9.066 -23.790 1.00 60.41 92 PRO A O 1
ATOM 779 N N . PRO A 1 93 ? 16.830 7.761 -25.590 1.00 52.09 93 PRO A N 1
ATOM 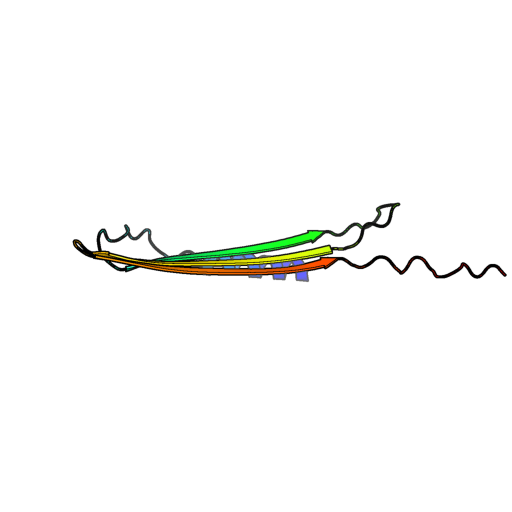780 C CA . PRO A 1 93 ? 18.247 8.088 -25.691 1.00 52.09 93 PRO A CA 1
ATOM 781 C C . PRO A 1 93 ? 18.446 9.611 -25.830 1.00 52.09 93 PRO A C 1
ATOM 783 O O . PRO A 1 93 ? 17.651 10.276 -26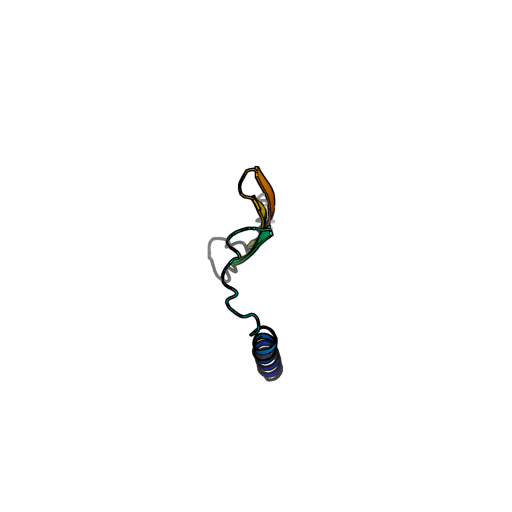.504 1.00 52.09 93 PRO A O 1
ATOM 786 N N . PRO A 1 94 ? 19.489 10.191 -25.200 1.00 47.03 94 PRO A N 1
ATOM 787 C CA . PRO A 1 94 ? 19.759 11.621 -25.278 1.00 47.03 94 PRO A CA 1
ATOM 788 C C . PRO A 1 94 ? 19.912 12.043 -26.742 1.00 47.03 94 PRO A C 1
ATOM 790 O O . PRO A 1 94 ? 20.694 11.462 -27.493 1.00 47.03 94 PRO A O 1
ATOM 793 N N . LYS A 1 95 ? 19.165 13.075 -27.142 1.00 52.84 95 LYS A N 1
ATOM 794 C CA . LYS A 1 95 ? 18.976 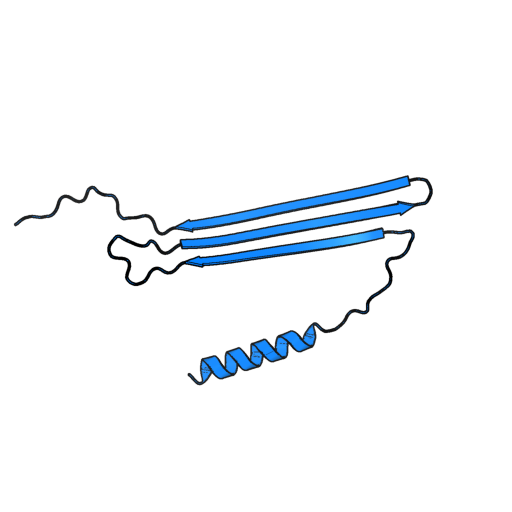13.524 -28.533 1.00 52.84 95 LYS A CA 1
ATOM 795 C C . LYS A 1 95 ? 20.225 14.119 -29.218 1.00 52.84 95 LYS A C 1
ATOM 797 O O . LYS A 1 95 ? 20.084 14.773 -30.244 1.00 52.84 95 LYS A O 1
ATOM 802 N N . ASN A 1 96 ? 21.432 13.897 -28.686 1.00 49.16 96 ASN A N 1
ATOM 803 C CA . ASN A 1 96 ? 22.667 14.566 -29.113 1.00 49.16 96 ASN A CA 1
ATOM 804 C C . ASN A 1 96 ? 23.821 13.592 -29.426 1.00 49.16 96 ASN A C 1
ATOM 806 O O . ASN A 1 96 ? 24.967 13.863 -29.074 1.00 49.16 96 ASN A O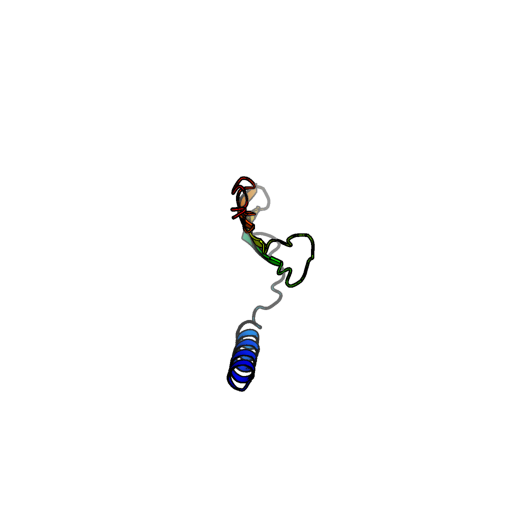 1
ATOM 810 N N . GLN A 1 97 ? 23.562 12.475 -30.109 1.00 43.28 97 GLN A N 1
ATOM 811 C CA . GLN A 1 97 ? 24.622 11.844 -30.902 1.00 43.28 97 GLN A CA 1
ATOM 812 C C . GLN A 1 97 ? 24.542 12.410 -32.323 1.00 43.28 97 GLN A C 1
ATOM 814 O O . GLN A 1 97 ? 23.602 12.067 -33.042 1.00 43.28 97 GLN A O 1
ATOM 819 N N . PRO A 1 98 ? 25.461 13.303 -32.743 1.00 44.72 98 PRO A N 1
ATOM 820 C CA . PRO A 1 98 ? 25.537 13.677 -34.143 1.00 44.72 98 PRO A CA 1
ATOM 821 C C . PRO A 1 98 ? 25.864 12.424 -34.955 1.00 44.72 98 PRO A C 1
ATOM 823 O O . PRO A 1 98 ? 26.852 11.732 -34.701 1.00 44.72 98 PRO A O 1
ATOM 826 N N . THR A 1 99 ? 24.982 12.133 -35.906 1.00 47.31 99 THR A N 1
ATOM 827 C CA . THR A 1 99 ? 25.144 11.158 -36.978 1.00 47.31 99 THR A CA 1
ATOM 828 C C . THR A 1 99 ? 26.578 11.202 -37.500 1.00 47.31 99 THR A C 1
ATOM 830 O O . THR A 1 99 ? 27.008 12.230 -38.024 1.00 47.31 99 THR A O 1
ATOM 833 N N . LYS A 1 100 ? 27.321 10.095 -37.382 1.00 42.44 100 LYS A N 1
ATOM 834 C CA . LYS A 1 100 ? 28.531 9.913 -38.187 1.00 42.44 100 LYS A CA 1
ATOM 835 C C . LYS A 1 100 ? 28.091 9.780 -39.643 1.00 42.44 100 LYS A C 1
A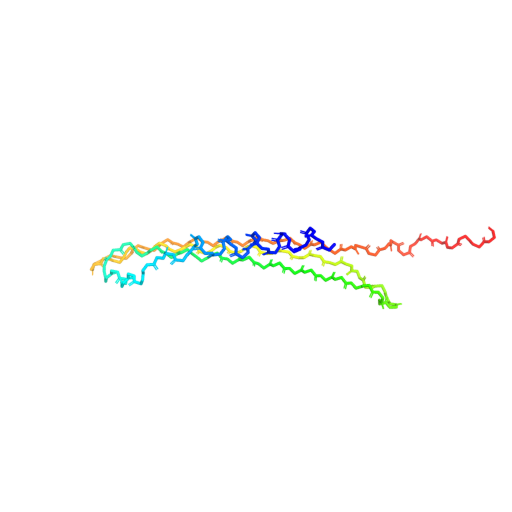TOM 837 O O . LYS A 1 100 ? 27.670 8.713 -40.076 1.00 42.44 100 LYS A O 1
ATOM 842 N N . LEU A 1 101 ? 28.103 10.900 -40.358 1.00 48.03 101 LEU A N 1
ATOM 843 C CA . LEU A 1 101 ? 28.276 10.900 -41.801 1.00 48.03 101 LEU A CA 1
ATOM 844 C C . LEU A 1 101 ? 29.764 10.660 -42.077 1.00 48.03 101 LEU A C 1
ATOM 846 O O . LEU A 1 101 ? 30.606 11.260 -41.408 1.00 48.03 101 LEU A O 1
ATOM 850 N N . THR A 1 102 ? 30.018 9.820 -43.081 1.00 43.50 102 THR A N 1
ATOM 851 C CA . THR A 1 102 ? 31.305 9.330 -43.621 1.00 43.50 102 THR A CA 1
ATOM 852 C C . THR A 1 102 ? 32.063 8.281 -42.814 1.00 43.50 102 THR A C 1
ATOM 854 O O . THR A 1 102 ? 32.342 8.494 -41.614 1.00 43.50 102 THR A O 1
#